Protein AF-A0A117LTA2-F1 (afdb_monomer_lite)

Structure (mmCIF, N/CA/C/O backbone):
data_AF-A0A117LTA2-F1
#
_entry.id   AF-A0A117LTA2-F1
#
loop_
_atom_site.group_PDB
_atom_site.id
_atom_site.type_symbol
_atom_site.label_atom_id
_atom_site.label_alt_id
_atom_site.label_comp_id
_atom_site.label_asym_id
_atom_site.label_entity_id
_atom_site.label_seq_id
_atom_site.pdbx_PDB_ins_code
_atom_site.Cartn_x
_atom_site.Cartn_y
_atom_site.Cartn_z
_atom_site.occupancy
_atom_site.B_iso_or_equiv
_atom_site.auth_seq_id
_atom_site.auth_comp_id
_atom_site.auth_asym_id
_atom_site.auth_atom_id
_atom_site.pdbx_PDB_model_num
ATOM 1 N N . MET A 1 1 ? 33.215 1.237 13.517 1.00 50.84 1 MET A N 1
ATOM 2 C CA . MET A 1 1 ? 31.916 1.938 13.607 1.00 50.84 1 MET A CA 1
ATOM 3 C C . MET A 1 1 ? 30.984 1.130 14.516 1.00 50.84 1 MET A C 1
ATOM 5 O O . MET A 1 1 ? 30.210 0.316 14.029 1.00 50.84 1 MET A O 1
ATOM 9 N N . LYS A 1 2 ? 31.137 1.240 15.846 1.00 56.88 2 LYS A N 1
ATOM 10 C CA . LYS A 1 2 ? 30.251 0.556 16.804 1.00 56.88 2 LYS A CA 1
ATOM 11 C C . LYS A 1 2 ? 28.962 1.368 16.850 1.00 56.88 2 LYS A C 1
ATOM 13 O O . LYS A 1 2 ? 28.960 2.470 17.376 1.00 56.88 2 LYS A O 1
ATOM 18 N N . ARG A 1 3 ? 27.912 0.882 16.190 1.00 65.25 3 ARG A N 1
ATOM 19 C CA . ARG A 1 3 ? 26.586 1.498 16.272 1.00 65.25 3 ARG A CA 1
ATOM 20 C C . ARG A 1 3 ? 26.156 1.375 17.729 1.00 65.25 3 ARG A C 1
ATOM 22 O O . ARG A 1 3 ? 26.092 0.256 18.233 1.00 65.25 3 ARG A O 1
ATOM 29 N N . ASP A 1 4 ? 25.910 2.491 18.407 1.00 72.25 4 ASP A N 1
ATOM 30 C CA . ASP A 1 4 ? 25.324 2.457 19.741 1.00 72.25 4 ASP A CA 1
ATOM 31 C C . ASP A 1 4 ? 23.919 1.872 19.601 1.00 72.25 4 ASP A C 1
ATOM 33 O O . ASP A 1 4 ? 22.958 2.567 19.260 1.00 72.25 4 ASP A O 1
ATOM 37 N N . SER A 1 5 ? 23.798 0.556 19.807 1.00 79.94 5 SER A N 1
ATOM 38 C CA . SER A 1 5 ? 22.535 -0.177 19.660 1.00 79.94 5 SER A CA 1
ATOM 39 C C . SER A 1 5 ? 21.423 0.455 20.499 1.00 79.94 5 SER A C 1
ATOM 41 O O . SER A 1 5 ? 20.265 0.429 20.101 1.00 79.94 5 SER A O 1
ATOM 43 N N . ARG A 1 6 ? 21.785 1.116 21.607 1.00 86.00 6 ARG A N 1
ATOM 44 C CA . ARG A 1 6 ? 20.874 1.903 22.447 1.00 86.00 6 ARG A CA 1
ATOM 45 C C . ARG A 1 6 ? 20.251 3.084 21.699 1.00 86.00 6 ARG A C 1
ATOM 47 O O . ARG A 1 6 ? 19.037 3.231 21.747 1.00 86.00 6 ARG A O 1
ATOM 54 N N . LEU A 1 7 ? 21.040 3.875 20.967 1.00 89.94 7 LEU A N 1
ATOM 55 C CA . LEU A 1 7 ? 20.519 4.993 20.169 1.00 89.94 7 LEU A CA 1
ATOM 56 C C . LEU A 1 7 ? 19.610 4.491 19.048 1.00 89.94 7 LEU A C 1
ATOM 58 O O . LEU A 1 7 ? 18.552 5.060 18.814 1.00 89.94 7 LEU A O 1
ATOM 62 N N . THR A 1 8 ? 19.986 3.385 18.400 1.00 90.31 8 THR A N 1
ATOM 63 C CA . THR A 1 8 ? 19.155 2.787 17.342 1.00 90.31 8 THR A CA 1
ATOM 64 C C . THR A 1 8 ? 17.796 2.342 17.894 1.00 90.31 8 THR A C 1
ATOM 66 O O . THR A 1 8 ? 16.770 2.643 17.295 1.00 90.31 8 THR A O 1
ATOM 69 N N . ILE A 1 9 ? 17.771 1.679 19.055 1.00 93.25 9 ILE A N 1
ATOM 70 C CA . ILE A 1 9 ? 16.528 1.232 19.702 1.00 93.25 9 ILE A CA 1
ATOM 71 C C . ILE A 1 9 ? 15.663 2.428 20.122 1.00 93.25 9 ILE A C 1
ATOM 73 O O . ILE A 1 9 ? 14.466 2.431 19.852 1.00 93.25 9 ILE A O 1
ATOM 77 N N . ILE A 1 10 ? 16.258 3.461 20.725 1.00 94.94 10 ILE A N 1
ATOM 78 C CA . ILE A 1 10 ? 15.535 4.678 21.126 1.00 94.94 10 ILE A CA 1
ATOM 79 C C . ILE A 1 10 ? 14.904 5.359 19.907 1.00 94.94 10 ILE A C 1
ATOM 81 O O . ILE A 1 10 ? 13.727 5.707 19.943 1.00 94.94 10 ILE A O 1
ATOM 85 N N . LEU A 1 11 ? 15.652 5.504 18.810 1.00 93.19 11 LEU A N 1
ATOM 86 C CA . LEU A 1 11 ? 15.133 6.101 17.579 1.00 93.19 11 LEU A CA 1
ATOM 87 C C . LEU A 1 11 ? 13.988 5.278 16.978 1.00 93.19 11 LEU A C 1
ATOM 89 O O . LEU A 1 11 ? 12.988 5.858 16.565 1.00 93.19 11 LEU A O 1
ATOM 93 N N . ILE A 1 12 ? 14.089 3.944 16.979 1.00 94.69 12 ILE A N 1
ATOM 94 C CA . ILE A 1 12 ? 12.999 3.063 16.529 1.00 94.69 12 ILE A CA 1
ATOM 95 C C . ILE A 1 12 ? 11.748 3.265 17.388 1.00 94.69 12 ILE A C 1
ATOM 97 O O . ILE A 1 12 ? 10.655 3.368 16.841 1.00 94.69 12 ILE A O 1
ATOM 101 N N . ILE A 1 13 ? 11.895 3.361 18.713 1.00 95.56 13 ILE A N 1
ATOM 102 C CA . ILE A 1 13 ? 10.765 3.596 19.622 1.00 95.56 13 ILE A CA 1
ATOM 103 C C . ILE A 1 13 ? 10.123 4.957 19.348 1.00 95.56 13 ILE A C 1
ATOM 105 O O . ILE A 1 13 ? 8.903 5.037 19.266 1.00 95.56 13 ILE A O 1
ATOM 109 N N . ILE A 1 14 ? 10.918 6.014 19.166 1.00 95.69 14 ILE A N 1
ATOM 110 C CA . ILE A 1 14 ? 10.404 7.364 18.891 1.00 95.69 14 ILE A CA 1
ATOM 111 C C . ILE A 1 14 ? 9.655 7.397 17.556 1.00 95.69 14 ILE A C 1
ATOM 113 O O . ILE A 1 14 ? 8.524 7.872 17.502 1.00 95.69 14 ILE A O 1
ATOM 117 N N . VAL A 1 15 ? 10.253 6.871 16.484 1.00 95.12 15 VAL A N 1
ATOM 118 C CA . VAL A 1 15 ? 9.620 6.833 15.156 1.00 95.12 15 VAL A CA 1
ATOM 119 C C . VAL A 1 15 ? 8.378 5.941 15.171 1.00 95.12 15 VAL A C 1
ATOM 121 O O . VAL A 1 15 ? 7.338 6.313 14.628 1.00 95.12 15 VAL A O 1
ATOM 124 N N . GLY A 1 16 ? 8.451 4.790 15.840 1.00 94.81 16 GLY A N 1
ATOM 125 C CA . GLY A 1 16 ? 7.307 3.908 16.052 1.00 94.81 16 GLY A CA 1
ATOM 126 C C . GLY A 1 16 ? 6.180 4.622 16.796 1.00 94.81 16 GLY A C 1
ATOM 127 O O . GLY A 1 16 ? 5.037 4.592 16.359 1.00 94.81 16 GLY A O 1
ATOM 128 N N . PHE A 1 17 ? 6.493 5.352 17.863 1.00 95.12 17 PHE A N 1
ATOM 129 C CA . PHE A 1 17 ? 5.503 6.122 18.608 1.00 95.12 17 PHE A CA 1
ATOM 130 C C . PHE A 1 17 ? 4.870 7.231 17.753 1.00 95.12 17 PHE A C 1
ATOM 132 O O . PHE A 1 17 ? 3.646 7.336 17.707 1.00 95.12 17 PHE A O 1
ATOM 139 N N . LEU A 1 18 ? 5.675 8.010 17.022 1.00 94.75 18 LEU A N 1
ATOM 140 C CA . LEU A 1 18 ? 5.187 9.082 16.143 1.00 94.75 18 LEU A CA 1
ATOM 141 C C . LEU A 1 18 ? 4.297 8.570 15.002 1.00 94.75 18 LEU A C 1
ATOM 143 O O . LEU A 1 18 ? 3.398 9.286 14.571 1.00 94.75 18 LEU A O 1
ATOM 147 N N . THR A 1 19 ? 4.537 7.355 14.509 1.00 94.06 19 THR A N 1
ATOM 148 C CA . THR A 1 19 ? 3.748 6.754 13.419 1.00 94.06 19 THR A CA 1
ATOM 149 C C . THR A 1 19 ? 2.501 6.038 13.926 1.00 94.06 19 THR A C 1
ATOM 151 O O . THR A 1 19 ? 1.443 6.139 13.310 1.00 94.06 19 THR A O 1
ATOM 154 N N . VAL A 1 20 ? 2.584 5.353 15.067 1.00 94.75 20 VAL A N 1
ATOM 155 C CA . VAL A 1 20 ? 1.470 4.578 15.631 1.00 94.75 20 VAL A CA 1
ATOM 156 C C . VAL A 1 20 ? 0.459 5.474 16.353 1.00 94.75 20 VAL A C 1
ATOM 158 O O . VAL A 1 20 ? -0.741 5.220 16.273 1.00 94.75 20 VAL A O 1
ATOM 161 N N . CYS A 1 21 ? 0.903 6.547 17.012 1.00 91.69 21 CYS A N 1
ATOM 162 C CA . CYS A 1 21 ? 0.024 7.485 17.719 1.00 91.69 21 CYS A CA 1
ATOM 163 C C . CYS A 1 21 ? -1.127 8.046 16.849 1.00 91.69 21 CYS A C 1
ATOM 165 O O . CYS A 1 21 ? -2.284 7.902 17.255 1.00 91.69 21 CYS A O 1
ATOM 167 N N . PRO A 1 22 ? -0.891 8.609 15.644 1.00 90.75 22 PRO A N 1
ATOM 168 C CA . PRO A 1 22 ? -1.980 9.107 14.802 1.00 90.75 22 PRO A CA 1
ATOM 169 C C . PRO A 1 22 ? -2.907 7.989 14.318 1.00 90.75 22 PRO A C 1
ATOM 171 O O . PRO A 1 22 ? -4.110 8.206 14.212 1.00 90.75 22 PRO A O 1
ATOM 174 N N . VAL A 1 23 ? -2.390 6.778 14.082 1.00 90.88 23 VAL A N 1
ATOM 175 C CA . VAL A 1 23 ? -3.221 5.619 13.718 1.00 90.88 23 VAL A CA 1
ATOM 176 C C . VAL A 1 23 ? -4.180 5.278 14.856 1.00 90.88 23 VAL A C 1
ATOM 178 O O . VAL A 1 23 ? -5.374 5.112 14.625 1.00 90.88 23 VAL A O 1
ATOM 181 N N . ILE A 1 24 ? -3.685 5.245 16.094 1.00 88.94 24 ILE A N 1
ATOM 182 C CA . ILE A 1 24 ? -4.514 5.023 17.283 1.00 88.94 24 ILE A CA 1
ATOM 183 C C . ILE A 1 24 ? -5.566 6.133 17.425 1.00 88.94 24 ILE A C 1
ATOM 185 O O . ILE A 1 24 ? -6.735 5.834 17.668 1.00 88.94 24 ILE A O 1
ATOM 189 N N . MET A 1 25 ? -5.190 7.399 17.222 1.00 85.94 25 MET A N 1
ATOM 190 C CA . MET A 1 25 ? -6.139 8.520 17.241 1.00 85.94 25 MET A CA 1
ATOM 191 C C . MET A 1 25 ? -7.226 8.387 16.168 1.00 85.94 25 MET A C 1
ATOM 193 O O . MET A 1 25 ? -8.388 8.660 16.459 1.00 85.94 25 MET A O 1
ATOM 197 N N . LEU A 1 26 ? -6.881 7.938 14.956 1.00 87.62 26 LEU A N 1
ATOM 198 C CA . LEU A 1 26 ? -7.856 7.691 13.890 1.00 87.62 26 LEU A CA 1
ATOM 199 C C . LEU A 1 26 ? -8.829 6.570 14.257 1.00 87.62 26 LEU A C 1
ATOM 201 O O . LEU A 1 26 ? -10.029 6.726 14.045 1.00 87.62 26 LEU A O 1
ATOM 205 N N . VAL A 1 27 ? -8.333 5.478 14.847 1.00 86.31 27 VAL A N 1
ATOM 206 C CA . VAL A 1 27 ? -9.182 4.372 15.314 1.00 86.31 27 VAL A CA 1
ATOM 207 C C . VAL A 1 27 ? -10.115 4.846 16.428 1.00 86.31 27 VAL A C 1
ATOM 209 O O . VAL A 1 27 ? -11.314 4.615 16.362 1.00 86.31 27 VAL A O 1
ATOM 212 N N . PHE A 1 28 ? -9.627 5.568 17.436 1.00 83.75 28 PHE A N 1
ATOM 213 C CA . PHE A 1 28 ? -10.522 6.105 18.469 1.00 83.75 28 PHE A CA 1
ATOM 214 C C . PHE A 1 28 ? -11.522 7.127 17.902 1.00 83.75 28 PHE A C 1
ATOM 216 O O . PHE A 1 28 ? -12.693 7.126 18.284 1.00 83.75 28 PHE A O 1
ATOM 223 N N . GLY A 1 29 ? -11.096 7.963 16.953 1.00 82.44 29 GLY A N 1
ATOM 224 C CA . GLY A 1 29 ? -11.955 8.936 16.279 1.00 82.44 29 GLY A CA 1
ATOM 225 C C . GLY A 1 29 ? -13.029 8.310 15.384 1.00 82.44 29 GLY A C 1
ATOM 226 O O . GLY A 1 29 ? -14.103 8.900 15.231 1.00 82.44 29 GLY A O 1
ATOM 227 N N . SER A 1 30 ? -12.788 7.121 14.821 1.00 82.75 30 SER A N 1
ATOM 228 C CA . SER A 1 30 ? -13.777 6.417 13.997 1.00 82.75 30 SER A CA 1
ATOM 229 C C . SER A 1 30 ? -14.925 5.836 14.822 1.00 82.75 30 SER A C 1
ATOM 231 O O . SER A 1 30 ? -16.043 5.773 14.317 1.00 82.75 30 SER A O 1
ATOM 233 N N . PHE A 1 31 ? -14.683 5.485 16.090 1.00 80.75 31 PHE A N 1
ATOM 234 C CA . PHE A 1 31 ? -15.733 5.063 17.025 1.00 80.75 31 PHE A CA 1
ATOM 235 C C . PHE A 1 31 ? -16.385 6.223 17.788 1.00 80.75 31 PHE A C 1
ATOM 237 O O . PHE A 1 31 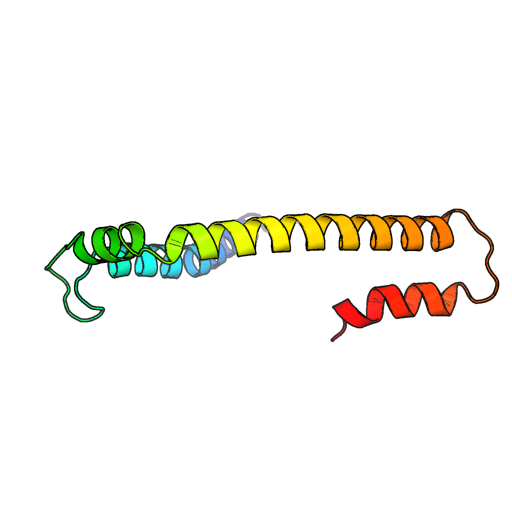? -17.451 6.038 18.362 1.00 80.75 31 PHE A O 1
ATOM 244 N N . SER A 1 32 ? -15.779 7.409 17.834 1.00 75.88 32 SER A N 1
ATOM 245 C CA . SER A 1 32 ? -16.367 8.574 18.510 1.00 75.88 32 SER A CA 1
ATOM 246 C C . SER A 1 32 ? -17.383 9.295 17.614 1.00 75.88 32 SER A C 1
ATOM 248 O O . SER A 1 32 ? -17.133 9.465 16.418 1.00 75.88 32 SER A O 1
ATOM 250 N N . GLU A 1 33 ? -18.490 9.806 18.170 1.00 66.06 33 GLU A N 1
ATOM 251 C CA . GLU A 1 33 ? -19.435 10.685 17.444 1.00 66.06 33 GLU A CA 1
ATOM 252 C C . GLU A 1 33 ? -18.724 11.924 16.853 1.00 66.06 33 GLU A C 1
ATOM 254 O O . GLU A 1 33 ? -18.998 12.330 15.723 1.00 66.06 33 GLU A O 1
ATOM 259 N N . GLY A 1 34 ? -17.707 12.456 17.544 1.00 62.72 34 GLY A N 1
ATOM 260 C CA . GLY A 1 34 ? -16.892 13.583 17.081 1.00 62.72 34 GLY A CA 1
ATOM 261 C C . GLY A 1 34 ? -15.544 13.685 17.796 1.00 62.72 34 GLY A C 1
ATOM 262 O O . GLY A 1 34 ? -15.354 13.102 18.862 1.00 62.72 34 GLY A O 1
ATOM 263 N N . LEU A 1 35 ? -14.603 14.455 17.235 1.00 57.69 35 LEU A N 1
ATOM 264 C CA . LEU A 1 35 ? -13.262 14.653 17.819 1.00 57.69 35 LEU A CA 1
ATOM 265 C C . LEU A 1 35 ? -13.317 15.267 19.235 1.00 57.69 35 LEU A C 1
ATOM 267 O O . LEU A 1 35 ? -12.390 15.114 20.021 1.00 57.69 35 LEU A O 1
ATOM 27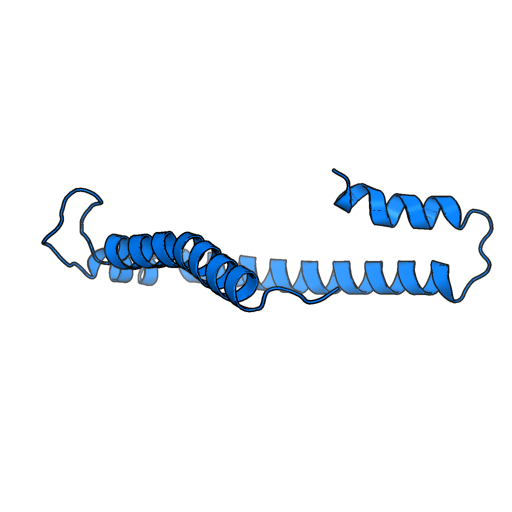1 N N . SER A 1 36 ? -14.428 15.934 19.561 1.00 58.09 36 SER A N 1
ATOM 272 C CA . SER A 1 36 ? -14.699 16.576 20.853 1.00 58.09 36 SER A CA 1
ATOM 273 C C . SER A 1 36 ? -15.621 15.761 21.771 1.00 58.09 36 SER A C 1
ATOM 275 O O . SER A 1 36 ? -15.751 16.092 22.945 1.00 58.09 36 SER A O 1
ATOM 277 N N . ALA A 1 37 ? -16.265 14.703 21.265 1.00 58.41 37 ALA A N 1
ATOM 278 C CA . ALA A 1 37 ? -17.240 13.899 22.003 1.00 58.41 37 ALA A CA 1
ATOM 279 C C . ALA A 1 37 ? -16.577 12.661 22.630 1.00 58.41 37 ALA A C 1
ATOM 281 O O . ALA A 1 37 ? -16.980 11.525 22.387 1.00 58.41 37 ALA A O 1
ATOM 282 N N . PHE A 1 38 ? -15.534 12.878 23.437 1.00 55.69 38 PHE A N 1
ATOM 283 C CA . PHE A 1 38 ? -14.934 11.811 24.239 1.00 55.69 38 PHE A CA 1
ATOM 284 C C . PHE A 1 38 ? -15.988 11.261 25.213 1.00 55.69 38 PHE A C 1
ATOM 286 O O . PHE A 1 38 ? -16.304 11.902 26.212 1.00 55.69 38 PHE A O 1
ATOM 293 N N . GLY A 1 39 ? -16.559 10.092 24.909 1.00 58.12 39 GLY A N 1
ATOM 294 C CA . GLY A 1 39 ? -17.490 9.394 25.805 1.00 58.12 39 GLY A CA 1
ATOM 295 C C . GLY A 1 39 ? -18.712 8.758 25.142 1.00 58.12 39 GLY A C 1
ATOM 296 O O . GLY A 1 39 ? -19.349 7.918 25.772 1.00 58.12 39 GLY A O 1
ATOM 297 N N . LYS A 1 40 ? -19.026 9.092 23.883 1.00 63.91 40 LYS A N 1
ATOM 298 C CA . LYS A 1 40 ? -20.086 8.420 23.115 1.00 63.91 40 LYS A CA 1
ATOM 299 C C . LYS A 1 40 ? -19.483 7.617 21.974 1.00 63.91 40 LYS A C 1
ATOM 301 O O . LYS A 1 40 ? -19.188 8.148 20.904 1.00 63.91 40 LYS A O 1
ATOM 306 N N . PHE A 1 41 ? -19.268 6.334 22.245 1.00 71.00 41 PHE A N 1
ATOM 307 C CA . PHE A 1 41 ? -18.862 5.382 21.224 1.00 71.00 41 PHE A CA 1
ATOM 308 C C . PHE A 1 41 ? -20.084 4.978 20.395 1.00 71.00 41 PHE A C 1
ATOM 310 O O . PHE A 1 41 ? -21.059 4.468 20.944 1.00 71.00 41 PHE A O 1
ATOM 317 N N . THR A 1 42 ? -20.026 5.208 19.086 1.00 78.06 42 THR A N 1
ATOM 318 C CA . THR A 1 42 ? -21.076 4.862 18.126 1.00 78.06 42 THR A CA 1
ATOM 319 C C . THR A 1 42 ? -20.504 4.052 16.966 1.00 78.06 42 THR A C 1
ATOM 321 O O . THR A 1 42 ? -19.365 4.242 16.538 1.00 78.06 42 THR A O 1
ATOM 324 N N . LEU A 1 43 ? -21.315 3.138 16.437 1.00 80.94 43 LEU A N 1
ATOM 325 C CA . LEU A 1 43 ? -21.017 2.375 15.222 1.00 80.94 43 LEU A CA 1
ATOM 326 C C . LEU A 1 43 ? -21.728 2.949 13.990 1.00 80.94 43 LEU A C 1
ATOM 328 O O . LEU A 1 43 ? -21.569 2.422 12.890 1.00 80.94 43 LEU A O 1
ATOM 332 N N . GLU A 1 44 ? -22.477 4.042 14.145 1.00 81.81 44 GLU A N 1
ATOM 333 C CA . GLU A 1 44 ? -23.260 4.652 13.066 1.00 81.81 44 GLU A CA 1
ATOM 334 C C . GLU A 1 44 ? -22.400 5.043 11.863 1.00 81.81 44 GLU A C 1
ATOM 336 O O . GLU A 1 44 ? -22.816 4.830 10.730 1.00 81.81 44 GLU A O 1
ATOM 341 N N . LYS A 1 45 ? -21.168 5.520 12.085 1.00 80.50 45 LYS A N 1
ATOM 342 C CA . LYS A 1 45 ? -20.219 5.834 11.001 1.00 80.50 45 LYS A CA 1
ATOM 343 C C . LYS A 1 45 ? -19.887 4.616 10.143 1.00 80.50 45 LYS A C 1
ATOM 345 O O . LYS A 1 45 ? -19.797 4.735 8.926 1.00 80.50 45 LYS A O 1
ATOM 350 N N . TYR A 1 46 ? -19.731 3.448 10.763 1.00 84.88 46 TYR A N 1
ATOM 351 C CA . TYR A 1 46 ? -19.473 2.205 10.042 1.00 84.88 46 TYR A CA 1
ATOM 352 C C . TYR A 1 46 ? -20.719 1.736 9.294 1.00 84.88 46 TYR A C 1
ATOM 354 O O . TYR A 1 46 ? -20.616 1.370 8.129 1.00 84.88 46 TYR A O 1
ATOM 362 N N . ILE A 1 47 ? -21.896 1.791 9.925 1.00 85.38 47 ILE A N 1
ATOM 363 C CA . ILE A 1 47 ? -23.161 1.416 9.275 1.00 85.38 47 ILE A CA 1
ATOM 364 C C . ILE A 1 47 ? -23.418 2.319 8.065 1.00 85.38 47 ILE A C 1
ATOM 366 O O . ILE A 1 47 ? -23.686 1.810 6.982 1.00 85.38 47 ILE A O 1
ATOM 370 N N . ALA A 1 48 ? -23.274 3.636 8.221 1.00 85.19 48 ALA A N 1
ATOM 371 C CA . ALA A 1 48 ? -23.434 4.596 7.135 1.00 85.19 48 ALA A CA 1
ATOM 372 C C . ALA A 1 48 ? -22.428 4.347 6.001 1.00 85.19 48 ALA A C 1
ATOM 374 O O . ALA A 1 48 ? -22.830 4.289 4.845 1.00 85.19 48 ALA A O 1
ATOM 375 N N . ALA A 1 49 ? -21.150 4.122 6.326 1.00 85.19 49 ALA A N 1
ATOM 376 C CA . ALA A 1 49 ? -20.120 3.858 5.325 1.00 85.19 49 ALA A CA 1
ATOM 377 C C . ALA A 1 49 ? -20.350 2.546 4.559 1.00 85.19 49 ALA A C 1
ATOM 379 O O . ALA A 1 49 ? -20.148 2.516 3.352 1.00 85.19 49 ALA A O 1
ATOM 380 N N . TYR A 1 50 ? -20.773 1.471 5.237 1.00 86.50 50 TYR A N 1
ATOM 381 C CA . TYR A 1 50 ? -20.991 0.161 4.610 1.00 86.50 50 TYR A CA 1
ATOM 382 C C . TYR A 1 50 ? -22.355 0.005 3.924 1.00 86.50 50 TYR A C 1
ATOM 384 O O . TYR A 1 50 ? -22.502 -0.866 3.069 1.00 86.50 50 TYR A O 1
ATOM 392 N N . THR A 1 51 ? -23.340 0.831 4.280 1.00 90.38 51 THR A N 1
ATOM 393 C CA . THR A 1 51 ? -24.680 0.832 3.658 1.00 90.38 51 THR A CA 1
ATOM 394 C C . THR A 1 51 ? -24.760 1.800 2.472 1.00 90.38 51 THR A C 1
ATOM 396 O O . THR A 1 51 ? -25.786 1.870 1.800 1.00 90.38 51 THR A O 1
ATOM 399 N N . ASP A 1 52 ? -23.686 2.541 2.192 1.00 88.69 52 ASP A N 1
ATOM 400 C CA . ASP A 1 52 ? -23.632 3.468 1.068 1.00 88.69 52 ASP A CA 1
ATOM 401 C C . ASP A 1 52 ? -23.745 2.709 -0.276 1.00 88.69 52 ASP A C 1
ATOM 403 O O . ASP A 1 52 ? -22.902 1.852 -0.577 1.00 88.69 52 ASP A O 1
ATOM 407 N N . PRO A 1 53 ? -24.764 2.999 -1.109 1.00 89.00 53 PRO A N 1
ATOM 408 C CA . PRO A 1 53 ? -24.939 2.352 -2.408 1.00 89.00 53 PRO A CA 1
ATOM 409 C C . PRO A 1 53 ? -23.798 2.636 -3.399 1.00 89.00 53 PRO A C 1
ATOM 411 O O . PRO A 1 53 ? -23.652 1.899 -4.379 1.00 89.00 53 PRO A O 1
ATOM 414 N N . GLU A 1 54 ? -22.976 3.666 -3.179 1.00 91.62 54 GLU A N 1
ATOM 415 C CA . GLU A 1 54 ? -21.827 3.978 -4.037 1.00 91.62 54 GLU A CA 1
ATOM 416 C C . GLU A 1 54 ? -20.577 3.152 -3.703 1.00 91.62 54 GLU A C 1
ATOM 418 O O . GLU A 1 54 ? -19.690 3.000 -4.551 1.00 91.62 54 GLU A O 1
ATOM 423 N N . LEU A 1 55 ? -20.517 2.556 -2.508 1.00 92.12 55 LEU A N 1
ATOM 424 C CA . LEU A 1 55 ? -19.364 1.803 -2.009 1.00 92.12 55 LEU A CA 1
ATOM 425 C C . LEU A 1 55 ? -18.887 0.718 -3.001 1.00 92.12 55 LEU A C 1
ATOM 427 O O . LEU A 1 55 ? -17.698 0.714 -3.345 1.00 92.12 55 LEU A O 1
ATOM 431 N N . PRO A 1 56 ? -19.753 -0.162 -3.552 1.00 91.06 56 PRO A N 1
ATOM 432 C CA . PRO A 1 56 ? -19.302 -1.206 -4.474 1.00 91.06 56 PRO A CA 1
ATOM 433 C C . PRO A 1 56 ? -18.693 -0.638 -5.760 1.00 91.06 56 PRO A C 1
ATOM 435 O O . PRO A 1 56 ? -17.714 -1.183 -6.270 1.00 91.06 56 PRO A O 1
ATOM 438 N N . LYS A 1 57 ? -19.234 0.483 -6.258 1.00 94.0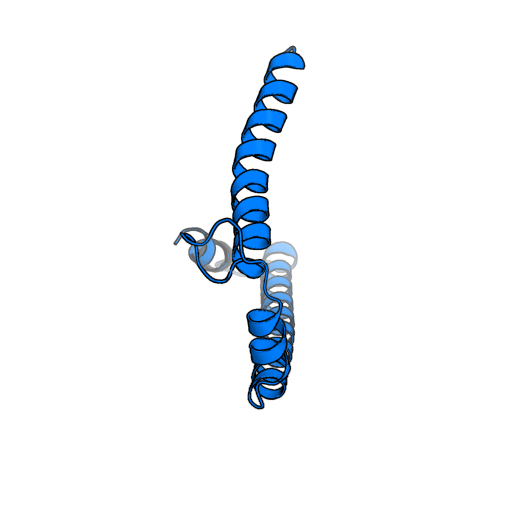0 57 LYS A N 1
ATOM 439 C CA . LYS A 1 57 ? -18.738 1.176 -7.456 1.00 94.00 57 LYS A CA 1
ATOM 440 C C . LYS A 1 57 ? -17.364 1.794 -7.206 1.00 94.00 57 LYS A C 1
ATOM 442 O O . LYS A 1 57 ? -16.483 1.707 -8.063 1.00 94.00 57 LYS A O 1
ATOM 447 N N . ILE A 1 58 ? -17.170 2.404 -6.037 1.00 94.56 58 ILE A N 1
ATOM 448 C CA . ILE A 1 58 ? -15.877 2.962 -5.629 1.00 94.56 58 ILE A CA 1
ATOM 449 C C . ILE A 1 58 ? -14.841 1.838 -5.547 1.00 94.56 58 ILE A C 1
ATOM 451 O O . ILE A 1 58 ? -13.794 1.937 -6.186 1.00 94.56 58 ILE A O 1
ATOM 455 N N . ILE A 1 59 ? -15.161 0.734 -4.861 1.00 94.94 59 ILE A N 1
ATOM 456 C CA . ILE A 1 59 ? -14.261 -0.424 -4.755 1.00 94.94 59 ILE A CA 1
ATOM 457 C C . ILE A 1 59 ? -13.903 -0.972 -6.135 1.00 94.94 59 ILE A C 1
ATOM 459 O O . ILE A 1 59 ? -12.719 -1.160 -6.414 1.00 94.94 59 ILE A O 1
ATOM 463 N N . SER A 1 60 ? -14.880 -1.208 -7.015 1.00 95.19 60 SER A N 1
ATOM 464 C CA . SER A 1 60 ? -14.593 -1.758 -8.343 1.00 95.19 60 SER A CA 1
ATOM 465 C C . SER A 1 60 ? -13.701 -0.829 -9.165 1.00 95.19 60 SER A C 1
ATOM 467 O O . SER A 1 60 ? -12.749 -1.294 -9.792 1.00 95.19 60 SER A O 1
ATOM 469 N N . ASN A 1 61 ? -13.954 0.482 -9.120 1.00 96.50 61 ASN A N 1
ATOM 470 C CA . ASN A 1 61 ? -13.134 1.464 -9.825 1.00 96.50 61 ASN A CA 1
ATOM 471 C C . ASN A 1 61 ? -11.699 1.473 -9.298 1.00 96.50 61 ASN A C 1
ATOM 473 O O . ASN A 1 61 ? -10.761 1.438 -10.093 1.00 96.50 61 ASN A O 1
ATOM 477 N N . THR A 1 62 ? -11.514 1.469 -7.976 1.00 96.31 62 THR A N 1
ATOM 478 C CA . THR A 1 62 ? -10.184 1.425 -7.361 1.00 96.31 62 THR A CA 1
ATOM 479 C C . THR A 1 62 ? -9.456 0.130 -7.699 1.00 96.31 62 THR A C 1
ATOM 481 O O . THR A 1 62 ? -8.287 0.184 -8.063 1.00 96.31 62 THR A O 1
ATOM 484 N N . VAL A 1 63 ? -10.122 -1.025 -7.638 1.00 97.50 63 VAL A N 1
ATOM 485 C CA . VAL A 1 63 ? -9.502 -2.318 -7.965 1.00 97.50 63 VAL A CA 1
ATOM 486 C C . VAL A 1 63 ? -9.048 -2.351 -9.422 1.00 97.50 63 VAL A C 1
ATOM 488 O O . VAL A 1 63 ? -7.892 -2.676 -9.692 1.00 97.50 63 VAL A O 1
ATOM 491 N N . ILE A 1 64 ? -9.920 -1.969 -10.359 1.00 97.38 64 ILE A N 1
ATOM 492 C CA . ILE A 1 64 ? -9.587 -1.935 -11.790 1.00 97.38 64 ILE A CA 1
ATOM 493 C C . ILE A 1 64 ? -8.446 -0.946 -12.045 1.00 97.38 64 ILE A C 1
ATOM 495 O O . ILE A 1 64 ? -7.496 -1.272 -12.757 1.00 97.38 64 ILE A O 1
ATOM 499 N N . PHE A 1 65 ? -8.509 0.237 -11.433 1.00 97.31 65 PHE A N 1
ATOM 500 C CA . PHE A 1 65 ? -7.479 1.258 -11.566 1.00 97.31 65 PHE A CA 1
ATOM 501 C C . PHE A 1 65 ? -6.127 0.784 -11.028 1.00 97.31 65 PHE A C 1
ATOM 503 O O . PHE A 1 65 ? -5.132 0.875 -11.738 1.00 97.31 65 PHE A O 1
ATOM 510 N N . VAL A 1 66 ? -6.080 0.241 -9.808 1.00 97.69 66 VAL A N 1
ATOM 511 C CA . VAL A 1 66 ? -4.833 -0.212 -9.175 1.00 97.69 66 VAL A CA 1
ATOM 512 C C . VAL A 1 66 ? -4.224 -1.375 -9.949 1.00 97.69 66 VAL A C 1
ATOM 514 O O . VAL A 1 66 ? -3.026 -1.349 -10.222 1.00 97.69 66 VAL A O 1
ATOM 517 N N . LEU A 1 67 ? -5.023 -2.366 -10.353 1.00 97.81 67 LEU A N 1
ATOM 518 C CA . LEU A 1 67 ? -4.525 -3.498 -11.137 1.00 97.81 67 LEU A CA 1
ATOM 519 C C . LEU A 1 67 ? -4.033 -3.057 -12.518 1.00 97.81 67 LEU A C 1
ATOM 521 O O . LEU A 1 67 ? -2.943 -3.452 -12.933 1.00 97.81 67 LEU A O 1
ATOM 525 N N . GLY A 1 68 ? -4.798 -2.208 -13.207 1.00 97.50 68 GLY A N 1
ATOM 526 C CA . GLY A 1 68 ? -4.411 -1.660 -14.504 1.00 97.50 68 GLY A CA 1
ATOM 527 C C . GLY A 1 68 ? -3.131 -0.829 -14.413 1.00 97.50 68 GLY A C 1
ATOM 528 O O . GLY A 1 68 ? -2.191 -1.058 -15.174 1.00 97.50 68 GLY A O 1
ATOM 529 N N . ALA A 1 69 ? -3.054 0.082 -13.442 1.00 96.94 69 ALA A N 1
ATOM 530 C CA . ALA A 1 69 ? -1.886 0.923 -13.214 1.00 96.94 69 ALA A CA 1
ATOM 531 C C . ALA A 1 69 ? -0.652 0.095 -12.835 1.00 96.94 69 ALA A C 1
ATOM 533 O O . ALA A 1 69 ? 0.414 0.307 -13.409 1.00 96.94 69 ALA A O 1
ATOM 534 N N . ALA A 1 70 ? -0.785 -0.878 -11.928 1.00 97.06 70 ALA A N 1
ATOM 535 C CA . ALA A 1 70 ? 0.319 -1.743 -11.516 1.00 97.06 70 ALA A CA 1
ATOM 536 C C . ALA A 1 70 ? 0.854 -2.586 -12.680 1.00 97.06 70 ALA A C 1
ATOM 538 O O . ALA A 1 70 ? 2.069 -2.70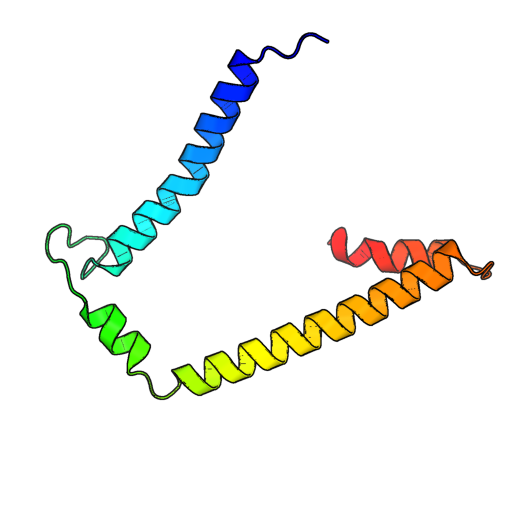3 -12.848 1.00 97.06 70 ALA A O 1
ATOM 539 N N . LEU A 1 71 ? -0.034 -3.141 -13.508 1.00 98.06 71 LEU A N 1
ATOM 540 C CA . LEU A 1 71 ? 0.345 -3.931 -14.677 1.00 98.06 71 LEU A CA 1
ATOM 541 C C . LEU A 1 71 ? 1.067 -3.063 -15.711 1.00 98.06 71 LEU A C 1
ATOM 543 O O . LEU A 1 71 ? 2.174 -3.406 -16.129 1.00 98.06 71 LEU A O 1
ATOM 547 N N . VAL A 1 72 ? 0.485 -1.921 -16.085 1.00 96.69 72 VAL A N 1
ATOM 548 C CA . VAL A 1 72 ? 1.085 -1.000 -17.063 1.00 96.69 72 VAL A CA 1
ATOM 549 C C . VAL A 1 72 ? 2.430 -0.475 -16.560 1.00 96.69 72 VAL A C 1
ATOM 551 O O . VAL A 1 72 ? 3.415 -0.529 -17.296 1.00 96.69 72 VAL A O 1
ATOM 554 N N . ALA A 1 73 ? 2.510 -0.040 -15.299 1.00 94.81 73 ALA A N 1
ATOM 555 C CA . ALA A 1 73 ? 3.755 0.428 -14.695 1.00 94.81 73 ALA A CA 1
ATOM 556 C C . ALA A 1 73 ? 4.829 -0.668 -14.686 1.00 94.81 73 ALA A C 1
ATOM 558 O O . ALA A 1 73 ? 5.979 -0.398 -15.026 1.00 94.81 73 ALA A O 1
ATO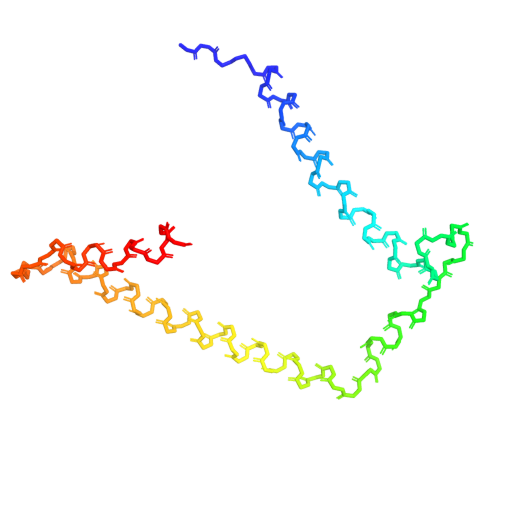M 559 N N . THR A 1 74 ? 4.459 -1.909 -14.359 1.00 95.75 74 THR A N 1
ATOM 560 C CA . THR A 1 74 ? 5.394 -3.043 -14.323 1.00 95.75 74 THR A CA 1
ATOM 561 C C . THR A 1 74 ? 5.909 -3.395 -15.715 1.00 95.75 74 THR A C 1
ATOM 563 O O . THR A 1 74 ? 7.111 -3.593 -15.881 1.00 95.75 74 THR A O 1
ATOM 566 N N . ILE A 1 75 ? 5.037 -3.436 -16.730 1.00 96.38 75 ILE A N 1
ATOM 567 C CA . ILE A 1 75 ? 5.443 -3.702 -18.119 1.00 96.38 75 ILE A CA 1
ATOM 568 C C . ILE A 1 75 ? 6.379 -2.603 -18.623 1.00 96.38 75 ILE A C 1
ATOM 570 O O . ILE A 1 75 ? 7.429 -2.909 -19.188 1.00 96.38 75 ILE A O 1
ATOM 574 N N . LEU A 1 76 ? 6.037 -1.333 -18.390 1.00 91.88 76 LEU A N 1
ATOM 575 C CA . LEU A 1 76 ? 6.879 -0.203 -18.784 1.00 91.88 76 LEU A CA 1
ATOM 576 C C . LEU A 1 76 ? 8.231 -0.230 -18.064 1.00 91.88 76 LEU A C 1
ATOM 578 O O . LEU A 1 76 ? 9.269 -0.079 -18.709 1.00 91.88 76 LEU A O 1
ATOM 582 N N . ALA A 1 77 ? 8.240 -0.480 -16.753 1.00 90.19 77 ALA A N 1
ATOM 583 C CA . ALA A 1 77 ? 9.468 -0.597 -15.975 1.00 90.19 77 ALA A CA 1
ATOM 584 C C . ALA A 1 77 ? 10.344 -1.759 -16.469 1.00 90.19 77 ALA A C 1
ATOM 586 O O . ALA A 1 77 ? 11.550 -1.583 -16.643 1.00 90.19 77 ALA A O 1
ATOM 587 N N . LEU A 1 78 ? 9.750 -2.923 -16.751 1.00 91.62 78 LEU A N 1
ATOM 588 C CA . LEU A 1 78 ? 10.462 -4.087 -17.279 1.00 91.62 78 LEU A CA 1
ATOM 589 C C . LEU A 1 78 ? 11.049 -3.802 -18.666 1.00 91.62 78 LEU A C 1
ATOM 591 O O . LEU A 1 78 ? 12.210 -4.124 -18.919 1.00 91.62 78 LEU A O 1
ATOM 595 N N . PHE A 1 79 ? 10.272 -3.170 -19.546 1.00 88.69 79 PHE A N 1
ATOM 596 C CA . PHE A 1 79 ? 10.708 -2.786 -20.885 1.00 88.69 79 PHE A CA 1
ATOM 597 C C . PHE A 1 79 ? 11.899 -1.821 -20.835 1.00 88.69 79 PHE A C 1
ATOM 599 O O . PHE A 1 79 ? 12.934 -2.079 -21.452 1.00 88.69 79 PHE A O 1
ATOM 606 N N . LEU A 1 80 ? 11.797 -0.754 -20.036 1.00 86.12 80 LEU A N 1
ATOM 607 C CA . LEU A 1 80 ? 12.879 0.216 -19.855 1.00 86.12 80 LEU A CA 1
ATOM 608 C C . LEU A 1 80 ? 14.120 -0.420 -19.213 1.00 86.12 80 LEU A C 1
ATOM 610 O O . LEU A 1 80 ? 15.244 -0.162 -19.652 1.00 86.12 80 LEU A O 1
ATOM 614 N N . ALA A 1 81 ? 13.938 -1.292 -18.218 1.00 86.75 81 ALA A N 1
ATOM 615 C CA . ALA A 1 81 ? 15.036 -2.018 -17.584 1.00 86.75 81 ALA A CA 1
ATOM 616 C C . ALA A 1 81 ? 15.743 -2.968 -18.564 1.00 86.75 81 ALA A C 1
ATOM 618 O O . ALA A 1 81 ? 16.975 -3.050 -18.558 1.00 86.75 81 ALA A O 1
ATOM 619 N N . TYR A 1 82 ? 14.991 -3.662 -19.421 1.00 87.00 82 TYR A N 1
ATOM 620 C CA . TYR A 1 82 ? 15.547 -4.558 -20.432 1.00 87.00 82 TYR A CA 1
ATOM 621 C C . TYR A 1 82 ? 16.344 -3.789 -21.488 1.00 87.00 82 TYR A C 1
ATOM 623 O O . TYR A 1 82 ? 17.494 -4.141 -21.756 1.00 87.00 82 TYR A O 1
ATOM 631 N N . LEU A 1 83 ? 15.784 -2.704 -22.031 1.00 83.56 83 LEU A N 1
ATOM 632 C CA . LEU A 1 83 ? 16.481 -1.863 -23.006 1.00 83.56 83 LEU A CA 1
ATOM 633 C C . LEU A 1 83 ? 17.786 -1.292 -22.444 1.00 83.56 83 LEU A C 1
ATOM 635 O O . LEU A 1 83 ? 18.805 -1.305 -23.126 1.00 83.56 83 LEU A O 1
ATOM 639 N N . ASN A 1 84 ? 17.782 -0.843 -21.189 1.00 80.44 84 ASN A N 1
ATOM 640 C CA . ASN A 1 84 ? 18.968 -0.267 -20.562 1.00 80.44 84 ASN A CA 1
ATOM 641 C C . ASN A 1 84 ? 20.049 -1.327 -20.265 1.00 80.44 84 ASN A C 1
ATOM 643 O O . ASN A 1 84 ? 21.238 -1.072 -20.450 1.00 80.44 84 ASN A O 1
ATOM 647 N N . ASN A 1 85 ? 19.667 -2.529 -19.824 1.00 82.75 85 ASN A N 1
ATOM 648 C CA . ASN A 1 85 ? 20.636 -3.527 -19.351 1.00 82.75 85 ASN A CA 1
ATOM 649 C C . ASN A 1 85 ? 21.061 -4.560 -20.399 1.00 82.75 85 ASN A C 1
ATOM 651 O O . ASN A 1 85 ? 22.149 -5.121 -20.276 1.00 82.75 85 ASN A O 1
ATOM 655 N N . ARG A 1 86 ? 20.213 -4.861 -21.386 1.00 82.00 86 ARG A N 1
ATOM 656 C CA . ARG A 1 86 ? 20.448 -5.938 -22.365 1.00 82.00 86 ARG A CA 1
ATOM 657 C C . ARG A 1 86 ? 20.654 -5.449 -23.795 1.00 82.00 86 ARG A C 1
ATOM 659 O O . ARG A 1 86 ? 21.040 -6.262 -24.625 1.00 82.00 86 ARG A O 1
ATOM 666 N N . THR A 1 87 ? 20.424 -4.167 -24.084 1.00 77.38 87 THR A N 1
ATOM 667 C CA . THR A 1 87 ? 20.581 -3.611 -25.437 1.00 77.38 87 THR A CA 1
ATOM 668 C C . THR A 1 87 ? 21.603 -2.473 -25.444 1.00 77.38 87 THR A C 1
ATOM 670 O O . THR A 1 87 ? 21.519 -1.548 -24.636 1.00 77.38 87 THR A O 1
ATOM 673 N N . ASP A 1 88 ? 22.548 -2.504 -26.385 1.00 70.69 88 ASP A N 1
ATOM 674 C CA . ASP A 1 88 ? 23.478 -1.397 -26.637 1.00 70.69 88 ASP A CA 1
ATOM 675 C C . ASP A 1 88 ? 22.826 -0.360 -27.564 1.00 70.69 88 ASP A C 1
ATOM 677 O O . ASP A 1 88 ? 23.154 -0.230 -28.742 1.00 70.69 88 ASP A O 1
ATOM 681 N N . ILE A 1 89 ? 21.835 0.361 -27.030 1.00 76.75 89 ILE A N 1
ATOM 682 C CA . ILE A 1 89 ? 21.129 1.431 -27.749 1.00 76.75 89 ILE A CA 1
ATOM 683 C C . ILE A 1 89 ? 21.937 2.745 -27.764 1.00 76.75 89 ILE A C 1
ATOM 685 O O . ILE A 1 89 ? 22.382 3.208 -26.703 1.00 76.75 89 ILE A O 1
ATOM 689 N N . PRO A 1 90 ? 22.085 3.416 -28.927 1.00 60.78 90 PRO A N 1
ATOM 690 C CA . PRO A 1 90 ? 22.658 4.758 -28.980 1.00 60.78 90 PRO A CA 1
ATOM 691 C C . PRO A 1 90 ? 21.731 5.735 -28.236 1.00 60.78 90 PRO A C 1
ATOM 693 O O . PRO A 1 90 ? 20.536 5.797 -28.508 1.00 60.78 90 PRO A O 1
ATOM 696 N N . GLY A 1 91 ? 22.260 6.480 -27.257 1.00 70.75 91 GLY A N 1
ATOM 697 C CA . GLY A 1 91 ? 21.463 7.397 -26.422 1.00 70.75 91 GLY A CA 1
ATOM 698 C C . GLY A 1 91 ? 20.966 6.829 -25.082 1.00 70.75 91 GLY A C 1
ATOM 699 O O . GLY A 1 91 ? 20.107 7.435 -24.444 1.00 70.75 91 GLY A O 1
ATOM 700 N N . LYS A 1 92 ? 21.537 5.714 -24.599 1.00 68.31 92 LYS A N 1
ATOM 701 C CA . LYS A 1 92 ? 21.258 5.064 -23.294 1.00 68.31 92 LYS A CA 1
ATOM 702 C C . LYS A 1 92 ? 21.144 6.013 -22.083 1.00 68.31 92 LYS A C 1
ATOM 704 O O . LYS A 1 92 ? 20.383 5.744 -21.155 1.00 68.31 92 LYS A O 1
ATOM 709 N N . PHE A 1 93 ? 21.865 7.137 -22.094 1.00 70.75 93 PHE A N 1
ATOM 710 C CA . PHE A 1 93 ? 21.776 8.166 -21.053 1.00 70.75 93 PHE A CA 1
ATOM 711 C C . PHE A 1 93 ? 20.384 8.818 -20.975 1.00 70.75 93 PHE A C 1
ATOM 713 O O . PHE A 1 93 ? 19.849 8.945 -19.877 1.00 70.75 93 PHE A O 1
ATOM 720 N N . LEU A 1 94 ? 19.754 9.154 -22.109 1.00 76.88 94 LEU A N 1
ATOM 721 C CA . LEU A 1 94 ? 18.418 9.770 -22.130 1.00 76.88 94 LEU A CA 1
ATOM 722 C C . LEU A 1 94 ? 17.355 8.840 -21.535 1.00 76.88 94 LEU A C 1
ATOM 724 O O . LEU A 1 94 ? 16.578 9.267 -20.687 1.00 76.88 94 LEU A O 1
ATOM 728 N N . PHE A 1 95 ? 17.367 7.554 -21.897 1.00 76.06 95 PHE A N 1
ATOM 729 C CA . PHE A 1 95 ? 16.435 6.562 -21.342 1.00 76.06 95 PHE A CA 1
ATOM 730 C C . PHE A 1 95 ? 16.606 6.367 -19.828 1.00 76.06 95 PHE A C 1
ATOM 732 O O . PHE A 1 95 ? 15.624 6.177 -19.104 1.00 76.06 95 PHE A O 1
ATOM 739 N N . LYS A 1 96 ? 17.845 6.461 -19.328 1.00 74.75 96 LYS A N 1
ATOM 740 C CA . LYS A 1 96 ? 18.129 6.421 -17.890 1.00 74.75 96 LYS A CA 1
ATOM 741 C C . LYS A 1 96 ? 17.602 7.665 -17.172 1.00 74.75 96 LYS A C 1
ATOM 743 O O . LYS A 1 96 ? 17.009 7.525 -16.109 1.00 74.75 96 LYS A O 1
ATOM 748 N N . VAL A 1 97 ? 17.782 8.852 -17.752 1.00 79.38 97 VAL A N 1
ATOM 749 C CA . VAL A 1 97 ? 17.287 10.112 -17.176 1.00 79.38 97 VAL A CA 1
ATOM 750 C C . VAL A 1 97 ? 15.761 10.131 -17.146 1.00 79.38 97 VAL A C 1
ATOM 752 O O . VAL A 1 97 ? 15.202 10.318 -16.073 1.00 79.38 97 VAL A O 1
ATOM 755 N N . ILE A 1 98 ? 15.091 9.819 -18.262 1.00 83.38 98 ILE A N 1
ATOM 756 C CA . ILE A 1 98 ? 13.618 9.808 -18.363 1.00 83.38 98 ILE A CA 1
ATOM 757 C C . ILE A 1 98 ? 12.980 8.864 -17.331 1.00 83.38 98 ILE A C 1
ATOM 759 O O . ILE A 1 98 ? 11.906 9.157 -16.820 1.00 83.38 98 ILE A O 1
ATOM 763 N N . SER A 1 99 ? 13.643 7.757 -16.984 1.00 79.75 99 SER A N 1
ATOM 764 C CA . SER A 1 99 ? 13.141 6.824 -15.962 1.00 79.75 99 SER A CA 1
ATOM 765 C C . SER A 1 99 ? 13.271 7.358 -14.528 1.00 79.75 99 SER A C 1
ATOM 767 O O . SER A 1 99 ? 12.529 6.933 -13.649 1.00 79.75 99 SER A O 1
ATOM 769 N N . ILE A 1 100 ? 14.224 8.261 -14.269 1.00 81.88 100 ILE A N 1
ATOM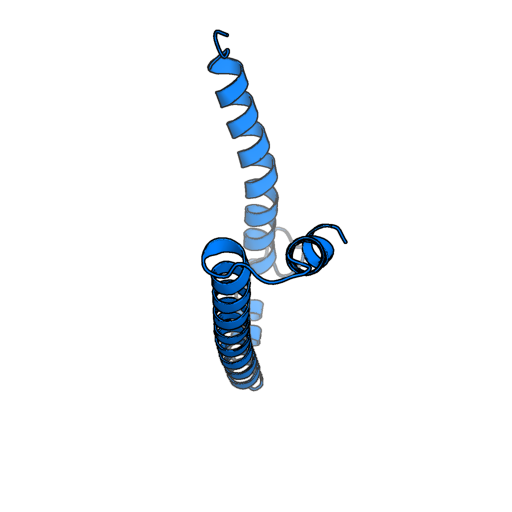 770 C CA . ILE A 1 100 ? 14.535 8.784 -12.927 1.00 81.88 100 ILE A CA 1
ATOM 771 C C . ILE A 1 100 ? 13.860 10.140 -12.683 1.00 81.88 100 ILE A C 1
ATOM 773 O O . ILE A 1 100 ? 13.496 10.436 -11.548 1.00 81.88 100 ILE A O 1
ATOM 777 N N . THR A 1 101 ? 13.642 10.945 -13.729 1.00 83.81 101 THR A N 1
ATOM 778 C CA . THR A 1 101 ? 12.998 12.266 -13.637 1.00 83.81 101 THR A CA 1
ATOM 779 C C . THR A 1 101 ? 11.671 12.256 -12.863 1.00 83.81 101 THR A C 1
ATOM 781 O O . THR A 1 101 ? 11.512 13.130 -12.016 1.00 83.81 101 THR A O 1
ATOM 784 N N . PRO A 1 102 ? 10.756 11.282 -13.044 1.00 83.19 102 PRO A N 1
ATOM 785 C CA . PRO A 1 102 ? 9.498 11.250 -12.298 1.00 83.19 102 PRO A CA 1
ATOM 786 C C . PRO A 1 102 ? 9.666 10.993 -10.797 1.00 83.19 102 PRO A C 1
ATOM 788 O O . PRO A 1 102 ? 8.764 11.313 -10.043 1.00 83.19 102 PRO A O 1
ATOM 791 N N . MET A 1 103 ? 10.780 10.394 -10.355 1.00 82.62 103 MET A N 1
ATOM 792 C CA . MET A 1 103 ? 11.073 10.231 -8.922 1.00 82.62 103 MET A CA 1
ATOM 793 C C . MET A 1 103 ? 11.747 11.464 -8.312 1.00 82.62 103 MET A C 1
ATOM 795 O O . MET A 1 103 ? 11.815 11.576 -7.091 1.00 82.62 103 MET A O 1
ATOM 799 N N . MET A 1 104 ? 12.323 12.338 -9.142 1.00 79.69 104 MET A N 1
ATOM 800 C CA . MET A 1 104 ? 13.016 13.546 -8.684 1.00 79.69 104 MET A CA 1
ATOM 801 C C . MET A 1 104 ? 12.081 14.739 -8.470 1.00 79.69 104 MET A C 1
ATOM 803 O O . MET A 1 104 ? 12.504 15.706 -7.838 1.00 79.69 104 MET A O 1
ATOM 807 N N . ILE A 1 105 ? 10.870 14.692 -9.027 1.00 62.09 105 ILE A N 1
ATOM 808 C CA . ILE A 1 105 ? 9.852 15.744 -8.938 1.00 62.09 105 ILE A CA 1
ATOM 809 C C . ILE A 1 105 ? 8.699 15.279 -8.053 1.00 62.09 105 ILE A C 1
ATOM 811 O O . ILE A 1 105 ? 8.138 16.146 -7.351 1.00 62.09 105 ILE A O 1
#

Foldseek 3Di:
DPPPVVVVVVVCVVVVCVVVVVVVLVVVQQQAPHNPRPPRGDCVSVVCQVVDPCNVVVVVVVVCVVVVCVVVVVVVVVVLVCCLPPNPDDPSVVSVCVVCVVVVD

Secondary structure (DSSP, 8-state):
----HHHHHHHHHHHHHHHHHHHHHHHHHHHBSSTT-TT-B-SHHHHHHHH-TTHHHHHHHHHHHHHHHHHHHHHHHHHHHHHHHH---TTHHHHHHHHHHHHH-

pLDDT: mean 84.0, std 11.79, range [50.84, 98.06]

Radius of gyration: 23.72 Å; chains: 1; bounding box: 57×22×55 Å

Sequence (105 aa):
MKRDSRLTIILIIIVGFLTVCPVIMLVFGSFSEGLSAFGKFTLEKYIAAYTDPELPKIISNTVIFVLGAALVATILALFLAYLNNRTDIPGKFLFKVISITPMMI